Protein AF-W1XJT9-F1 (afdb_monomer)

pLDDT: mean 83.4, std 14.28, range [41.19, 97.56]

Mean predicted aligned error: 8.04 Å

Secondary structure (DSSP, 8-state):
--PPPPP--PPPP-HHHHHHHHHHHTT--S--THHHHHHHHHHTT-HHHHHHHHHHHHHTTSEEEETTTTEEEESS-GGG----HHHHHHHHHHHHHHHTT-

Nearest PDB structures (foldseek):
  1ylf-assembly1_B  TM=3.434E-01  e=1.213E-01  Bacillus cereus ATCC 14579
  4chu-assembly1_B  TM=3.536E-01  e=3.175E-01  Escherichia coli K-12
  3tqn-assembly2_B  TM=3.180E-01  e=4.104E-01  Coxiella burnetii
  4tv7-assembly2_C  TM=3.093E-01  e=8.310E-01  Bacillus subtilis subsp. subtilis str. 168
  4n0b-assembly2_C  TM=3.445E-01  e=4.131E+00  Bacillus subtilis

Solvent-accessible surface area (backbone atoms only — not comparable to full-atom values): 6347 Å² total; per-residue (Å²): 133,85,86,84,80,86,88,80,85,85,75,62,36,52,69,67,54,37,42,52,49,53,28,60,76,68,72,45,90,69,86,60,70,68,53,45,53,49,53,29,72,75,36,66,20,34,68,67,52,49,51,52,52,53,52,50,33,40,75,68,66,37,37,46,76,38,75,93,77,72,40,80,46,58,78,57,59,75,86,71,64,75,79,61,67,65,54,59,54,50,50,55,50,53,56,51,56,63,69,72,77,115

Sequence (102 aa):
MVEQYEEYKINFFNQYDTTKMIKNILNTNKSLGKLSNKIYSETLGNPQYIREVIEELYSNDILYFDEESSKWRTHVNIREILIPKTLEKKLETSLSSYCSTI

Organism: NCBI:txid408170

Structure (mmCIF, N/CA/C/O backbone):
data_AF-W1XJT9-F1
#
_entry.id   AF-W1XJT9-F1
#
loop_
_atom_site.group_PDB
_atom_site.id
_atom_site.type_symbol
_atom_site.label_atom_id
_atom_site.label_alt_id
_atom_site.label_comp_id
_atom_site.label_asym_id
_atom_site.label_entity_id
_atom_site.label_seq_id
_atom_site.pdbx_PDB_ins_code
_atom_site.Cartn_x
_atom_site.Cartn_y
_atom_site.Cartn_z
_atom_site.occupancy
_atom_site.B_iso_or_equiv
_atom_site.auth_seq_id
_atom_site.auth_comp_id
_atom_site.auth_asym_id
_atom_site.auth_atom_id
_atom_site.pdbx_PDB_model_num
ATOM 1 N N . MET A 1 1 ? 20.281 4.363 -43.877 1.00 55.88 1 MET A N 1
ATOM 2 C CA . MET A 1 1 ? 20.097 5.225 -42.692 1.00 55.88 1 MET A CA 1
ATOM 3 C C . MET A 1 1 ? 20.206 4.323 -41.481 1.00 55.88 1 MET A C 1
ATOM 5 O O . MET A 1 1 ? 19.569 3.281 -41.499 1.00 55.88 1 MET A O 1
ATOM 9 N N . VAL A 1 2 ? 21.079 4.633 -40.522 1.00 62.97 2 VAL A N 1
ATOM 10 C CA . VAL A 1 2 ? 21.189 3.850 -39.282 1.00 62.97 2 VAL A CA 1
ATOM 11 C C . VAL A 1 2 ? 20.146 4.421 -38.333 1.00 62.97 2 VAL A C 1
ATOM 13 O O . VAL A 1 2 ? 20.225 5.600 -37.994 1.00 62.97 2 VAL A O 1
ATOM 16 N N . GLU A 1 3 ? 19.133 3.634 -37.991 1.00 67.50 3 GLU A N 1
ATOM 17 C CA . GLU A 1 3 ? 18.129 4.033 -37.006 1.00 67.50 3 GLU A CA 1
ATOM 18 C C . GLU A 1 3 ? 18.819 4.217 -35.649 1.00 67.50 3 GLU A C 1
ATOM 20 O O . GLU A 1 3 ? 19.442 3.293 -35.125 1.00 67.50 3 GLU A O 1
ATOM 25 N N . GLN A 1 4 ? 18.766 5.435 -35.112 1.00 71.56 4 GLN A N 1
ATOM 26 C CA . GLN A 1 4 ? 19.193 5.719 -33.746 1.00 71.56 4 GLN A CA 1
ATOM 27 C C . GLN A 1 4 ? 17.996 5.508 -32.827 1.00 71.56 4 GLN A C 1
ATOM 29 O O . GLN A 1 4 ? 16.982 6.189 -32.959 1.00 71.56 4 GLN A O 1
ATOM 34 N N . TYR A 1 5 ? 18.127 4.560 -31.906 1.00 78.19 5 TYR A N 1
ATOM 35 C CA . TYR A 1 5 ? 17.152 4.313 -30.854 1.00 78.19 5 TYR A CA 1
ATOM 36 C C . TYR A 1 5 ? 17.644 4.944 -29.552 1.00 78.19 5 TYR A C 1
ATOM 38 O O . TYR A 1 5 ? 18.821 4.826 -29.209 1.00 78.19 5 TYR A O 1
ATOM 46 N N . GLU A 1 6 ? 16.739 5.596 -28.826 1.00 80.81 6 GLU A N 1
ATOM 47 C CA . GLU A 1 6 ? 16.982 6.020 -27.448 1.00 80.81 6 GLU A CA 1
ATOM 48 C C . GLU A 1 6 ? 16.493 4.937 -26.482 1.00 80.81 6 GLU A C 1
ATOM 50 O O . GLU A 1 6 ? 15.338 4.509 -26.541 1.00 80.81 6 GLU A O 1
ATOM 55 N N . GLU A 1 7 ? 17.372 4.488 -25.585 1.00 78.81 7 GLU A N 1
ATOM 56 C CA . GLU A 1 7 ? 17.032 3.517 -24.547 1.00 78.81 7 GLU A CA 1
ATOM 57 C C . GLU A 1 7 ? 16.559 4.237 -23.280 1.00 78.81 7 GLU A C 1
ATOM 59 O O . GLU A 1 7 ? 17.299 5.003 -22.658 1.00 78.81 7 GLU A O 1
ATOM 64 N N . TYR A 1 8 ? 15.325 3.952 -22.865 1.00 77.06 8 TYR A N 1
ATOM 65 C CA . TYR A 1 8 ? 14.758 4.456 -21.619 1.00 77.06 8 TYR A CA 1
ATOM 66 C C . TYR A 1 8 ? 14.704 3.338 -20.581 1.00 77.06 8 TYR A C 1
ATOM 68 O O . TYR A 1 8 ? 13.944 2.379 -20.715 1.00 77.06 8 TYR A O 1
ATOM 76 N N . LYS A 1 9 ? 15.477 3.479 -19.499 1.00 76.69 9 LYS A N 1
ATOM 77 C CA . LYS A 1 9 ? 15.429 2.547 -18.370 1.00 76.69 9 LYS A CA 1
ATOM 78 C C . LYS A 1 9 ? 14.363 2.974 -17.367 1.00 76.69 9 LYS A C 1
ATOM 80 O O . LYS A 1 9 ? 14.511 3.983 -16.677 1.00 76.69 9 LYS A O 1
ATOM 85 N N . ILE A 1 10 ? 13.310 2.172 -17.247 1.00 78.06 10 ILE A N 1
ATOM 86 C CA . ILE A 1 10 ? 12.302 2.341 -16.199 1.00 78.06 10 ILE A CA 1
ATOM 87 C C . ILE A 1 10 ? 12.856 1.741 -14.905 1.00 78.06 10 ILE A C 1
ATOM 89 O O . ILE A 1 10 ? 13.124 0.544 -14.828 1.00 78.06 10 ILE A O 1
ATOM 93 N N . ASN A 1 11 ? 13.043 2.582 -13.889 1.00 85.81 11 ASN A N 1
ATOM 94 C CA . ASN A 1 11 ? 13.485 2.148 -12.566 1.00 85.81 11 ASN A CA 1
ATOM 95 C C . ASN A 1 11 ? 12.284 1.989 -11.630 1.00 85.81 11 ASN A C 1
ATOM 97 O O . ASN A 1 11 ? 11.317 2.748 -11.707 1.00 85.81 11 ASN A O 1
ATOM 101 N N . PHE A 1 12 ? 12.373 1.028 -10.713 1.00 91.25 12 PHE A N 1
ATOM 102 C CA . PHE A 1 12 ? 11.430 0.920 -9.604 1.00 91.25 12 PHE A CA 1
ATOM 103 C C . PHE A 1 12 ? 11.585 2.086 -8.631 1.00 91.25 12 PHE A C 1
ATOM 105 O O . PHE A 1 12 ? 12.625 2.750 -8.567 1.00 91.25 12 PHE A O 1
ATOM 112 N N . PHE A 1 13 ? 10.522 2.348 -7.880 1.00 94.44 13 PHE A N 1
ATOM 113 C CA . PHE A 1 13 ? 10.491 3.443 -6.930 1.00 94.44 13 PHE A CA 1
ATOM 114 C C . PHE A 1 13 ? 11.426 3.188 -5.754 1.00 94.44 13 PHE A C 1
ATOM 116 O O . PHE A 1 13 ? 11.535 2.085 -5.239 1.00 94.44 13 PHE A O 1
ATOM 123 N N . ASN A 1 14 ? 12.073 4.242 -5.268 1.00 95.94 14 ASN A N 1
ATOM 124 C CA . ASN A 1 14 ? 12.696 4.202 -3.948 1.00 95.94 14 ASN A CA 1
ATOM 125 C C . ASN A 1 14 ? 11.607 4.311 -2.853 1.00 95.94 14 ASN A C 1
ATOM 127 O O . ASN A 1 14 ? 10.415 4.477 -3.136 1.00 95.94 14 ASN A O 1
ATOM 131 N N . GLN A 1 15 ? 12.005 4.262 -1.580 1.00 96.38 15 GLN A N 1
ATOM 132 C CA . GLN A 1 15 ? 11.075 4.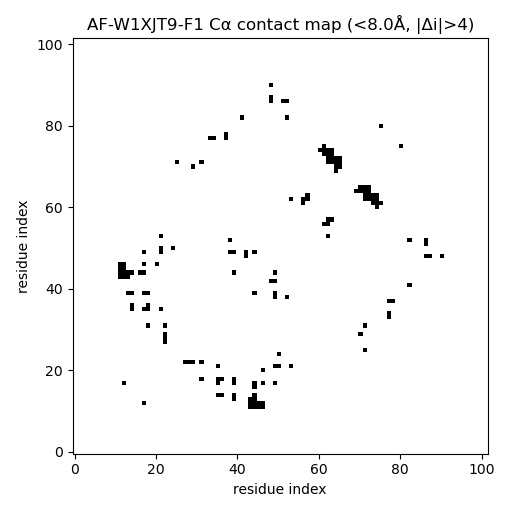381 -0.447 1.00 96.38 15 GLN A CA 1
ATOM 133 C C . GLN A 1 15 ? 10.248 5.680 -0.474 1.00 96.38 15 GLN A C 1
ATOM 135 O O . GLN A 1 15 ? 9.073 5.675 -0.090 1.00 96.38 15 GLN A O 1
ATOM 140 N N . TYR A 1 16 ? 10.842 6.799 -0.896 1.00 96.25 16 TYR A N 1
ATOM 141 C CA . TYR A 1 16 ? 10.163 8.093 -0.951 1.00 96.25 16 TYR A CA 1
ATOM 142 C C . TYR A 1 16 ? 9.070 8.092 -2.025 1.00 96.25 16 TYR A C 1
ATOM 144 O O . TYR A 1 16 ? 7.911 8.383 -1.718 1.00 96.25 16 TYR A O 1
ATOM 152 N N . ASP A 1 17 ? 9.405 7.676 -3.246 1.00 97.06 17 ASP A N 1
ATOM 153 C CA . ASP A 1 17 ? 8.463 7.612 -4.367 1.00 97.06 17 ASP A CA 1
ATOM 154 C C . ASP A 1 17 ? 7.370 6.563 -4.129 1.00 97.06 17 ASP A C 1
ATOM 156 O O . ASP A 1 17 ? 6.196 6.816 -4.398 1.00 97.06 17 ASP A O 1
ATOM 160 N N . THR A 1 18 ? 7.718 5.441 -3.494 1.00 96.81 18 THR A N 1
ATOM 161 C CA . THR A 1 18 ? 6.751 4.434 -3.030 1.00 96.81 18 THR A CA 1
ATOM 162 C C . THR A 1 18 ? 5.762 5.045 -2.043 1.00 96.81 18 THR A C 1
ATOM 164 O O . THR A 1 18 ? 4.551 4.912 -2.200 1.00 96.81 18 THR A O 1
ATOM 167 N N . THR A 1 19 ? 6.248 5.791 -1.048 1.00 97.50 19 THR A N 1
ATOM 168 C CA . THR A 1 19 ? 5.378 6.466 -0.071 1.00 97.50 19 THR A CA 1
ATOM 169 C C . THR A 1 19 ? 4.462 7.483 -0.751 1.00 97.50 19 THR A C 1
ATOM 171 O O . THR A 1 19 ? 3.287 7.585 -0.396 1.00 97.50 19 THR A O 1
ATOM 174 N N . LYS A 1 20 ? 4.977 8.223 -1.740 1.00 97.56 20 LYS A N 1
ATOM 175 C CA . LYS A 1 20 ? 4.196 9.179 -2.532 1.00 97.56 20 LYS A CA 1
ATOM 176 C C . LYS A 1 20 ? 3.103 8.473 -3.339 1.00 97.56 20 LYS A C 1
ATOM 178 O O . LYS A 1 20 ? 1.963 8.927 -3.324 1.00 97.56 20 LYS A O 1
ATOM 183 N N . MET A 1 21 ? 3.417 7.343 -3.971 1.00 97.50 21 MET A N 1
ATOM 184 C CA . MET A 1 21 ? 2.437 6.531 -4.693 1.00 97.50 21 MET A CA 1
ATOM 185 C C . MET A 1 21 ? 1.338 6.009 -3.764 1.00 97.50 21 MET A C 1
ATOM 187 O O . MET A 1 21 ? 0.162 6.195 -4.067 1.00 97.50 21 MET A O 1
ATOM 191 N N . ILE A 1 22 ? 1.694 5.423 -2.615 1.00 97.38 22 ILE A N 1
ATOM 192 C CA . ILE A 1 22 ? 0.705 4.897 -1.660 1.00 97.38 22 ILE A CA 1
ATOM 193 C C . ILE A 1 22 ? -0.222 6.024 -1.181 1.00 97.38 22 ILE A C 1
ATOM 195 O O . ILE A 1 22 ? -1.435 5.849 -1.137 1.00 97.38 22 ILE A O 1
ATOM 199 N N . LYS A 1 23 ? 0.324 7.208 -0.872 1.00 97.19 23 LYS A N 1
ATOM 200 C CA . LYS A 1 23 ? -0.478 8.383 -0.492 1.00 97.19 23 LYS A CA 1
ATOM 201 C C . LYS A 1 23 ? -1.454 8.818 -1.579 1.00 97.19 23 LYS A C 1
ATOM 203 O O . LYS A 1 23 ? -2.580 9.180 -1.251 1.00 97.19 23 LYS A O 1
ATOM 208 N N . ASN A 1 24 ? -1.030 8.776 -2.841 1.00 97.44 24 ASN A N 1
ATOM 209 C CA . ASN A 1 24 ? -1.893 9.103 -3.972 1.00 97.44 24 ASN A CA 1
ATOM 210 C C . ASN A 1 24 ? -3.027 8.081 -4.119 1.00 97.44 24 ASN A C 1
ATOM 212 O O . ASN A 1 24 ? -4.174 8.484 -4.274 1.00 97.44 24 ASN A O 1
ATOM 216 N N . ILE A 1 25 ? -2.725 6.781 -4.014 1.00 96.75 25 ILE A N 1
ATOM 217 C CA . ILE A 1 25 ? -3.730 5.703 -4.085 1.00 96.75 25 ILE A CA 1
ATOM 218 C C . ILE A 1 25 ? -4.754 5.845 -2.955 1.00 96.75 25 ILE A C 1
ATOM 220 O O . ILE A 1 25 ? -5.955 5.777 -3.186 1.00 96.75 25 ILE A O 1
ATOM 224 N N . LEU A 1 26 ? -4.277 6.099 -1.737 1.00 96.38 26 LEU A N 1
ATOM 225 C CA . LEU A 1 26 ? -5.106 6.250 -0.541 1.00 96.38 26 LEU A CA 1
ATOM 226 C C . LEU A 1 26 ? -5.711 7.656 -0.382 1.00 96.38 26 LEU A C 1
ATOM 228 O O . LEU A 1 26 ? -6.320 7.945 0.649 1.00 96.38 26 LEU A O 1
ATOM 232 N N . ASN A 1 27 ? -5.503 8.544 -1.360 1.00 95.69 27 ASN A N 1
ATOM 233 C CA . ASN A 1 27 ? -5.940 9.940 -1.355 1.00 95.69 27 ASN A CA 1
ATOM 234 C C . ASN A 1 27 ? -5.714 10.649 -0.002 1.00 95.69 27 ASN A C 1
ATOM 236 O O . ASN A 1 27 ? -6.626 11.226 0.592 1.00 95.69 27 ASN A O 1
ATOM 240 N N . THR A 1 28 ? -4.496 10.563 0.541 1.00 94.25 28 THR A N 1
ATOM 241 C CA . THR A 1 28 ? -4.190 11.097 1.874 1.00 94.25 28 THR A CA 1
ATOM 242 C C . THR A 1 28 ? -2.888 11.883 1.918 1.00 94.25 28 THR A C 1
ATOM 244 O O . THR A 1 28 ? -1.862 11.492 1.363 1.00 94.25 28 THR A O 1
ATOM 247 N N . ASN A 1 29 ? -2.896 12.990 2.661 1.00 92.19 29 ASN A N 1
ATOM 248 C CA . ASN A 1 29 ? -1.683 13.736 2.999 1.00 92.19 29 ASN A CA 1
ATOM 249 C C . ASN A 1 29 ? -1.065 13.291 4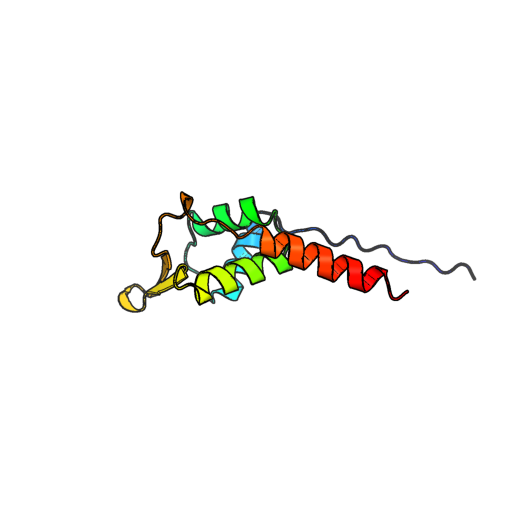.338 1.00 92.19 29 ASN A C 1
ATOM 251 O O . ASN A 1 2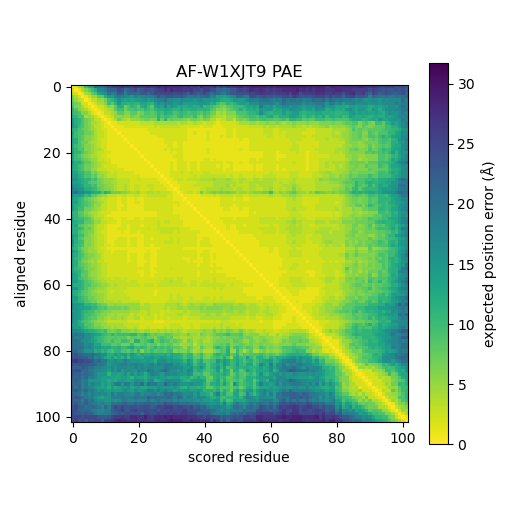9 ? 0.048 13.710 4.675 1.00 92.19 29 ASN A O 1
ATOM 255 N N . LYS A 1 30 ? -1.759 12.432 5.097 1.00 91.88 30 LYS A N 1
ATOM 256 C CA . LYS A 1 30 ? -1.343 11.992 6.432 1.00 91.88 30 LYS A CA 1
ATOM 257 C C . LYS A 1 30 ? -0.139 11.050 6.358 1.00 91.88 30 LYS A C 1
ATOM 259 O O . LYS A 1 30 ? 0.200 10.498 5.312 1.00 91.88 30 LYS A O 1
ATOM 264 N N . SER A 1 31 ? 0.557 10.895 7.484 1.00 89.56 31 SER A N 1
ATOM 265 C CA . SER A 1 31 ? 1.657 9.933 7.584 1.00 89.56 31 SER A CA 1
ATOM 266 C C . SER A 1 31 ? 1.119 8.505 7.529 1.00 89.56 31 SER A C 1
ATOM 268 O O . SER A 1 31 ? 0.185 8.175 8.254 1.00 89.56 31 SER A O 1
ATOM 270 N N . LEU A 1 32 ? 1.750 7.663 6.710 1.00 89.56 32 LEU A N 1
ATOM 271 C CA . LEU A 1 32 ? 1.474 6.225 6.625 1.00 89.56 32 LEU A CA 1
ATOM 272 C C . LEU A 1 32 ? 2.326 5.413 7.618 1.00 89.56 32 LEU A C 1
ATOM 274 O O . LEU A 1 32 ? 2.169 4.199 7.738 1.00 89.56 32 LEU A O 1
ATOM 278 N N . GLY A 1 33 ? 3.228 6.075 8.352 1.00 85.06 33 GLY A N 1
ATOM 279 C CA . GLY A 1 33 ? 4.051 5.462 9.390 1.00 85.06 33 GLY A CA 1
ATOM 280 C C . GLY A 1 33 ? 4.773 4.199 8.916 1.00 85.06 33 GLY A C 1
ATOM 281 O O . GLY A 1 33 ? 5.487 4.204 7.920 1.00 85.06 33 GLY A O 1
ATOM 282 N N . LYS A 1 34 ? 4.592 3.098 9.652 1.00 91.31 34 LYS A N 1
ATOM 283 C CA . LYS A 1 34 ? 5.250 1.817 9.352 1.00 91.31 34 LYS A CA 1
ATOM 284 C C . LYS A 1 34 ? 4.633 1.080 8.156 1.00 91.31 34 LYS A C 1
ATOM 286 O O . LYS A 1 34 ? 5.288 0.184 7.630 1.00 91.31 34 LYS A O 1
ATOM 291 N N . LEU A 1 35 ? 3.423 1.444 7.718 1.00 91.81 35 LEU A N 1
ATOM 292 C CA . LEU A 1 35 ? 2.743 0.767 6.612 1.00 91.81 35 LEU A CA 1
ATOM 293 C C . LEU A 1 35 ? 3.493 0.986 5.294 1.00 91.81 35 LEU A C 1
ATOM 295 O O . LEU A 1 35 ? 3.760 0.025 4.582 1.00 91.81 35 LEU A O 1
ATOM 299 N N . SER A 1 36 ? 3.915 2.221 5.003 1.00 94.06 36 SER A N 1
ATOM 300 C CA . SER A 1 36 ? 4.684 2.513 3.784 1.00 94.06 36 SER A CA 1
ATOM 301 C C . SER A 1 36 ? 6.032 1.800 3.753 1.00 94.06 36 SER A C 1
ATOM 303 O O . SER A 1 36 ? 6.482 1.385 2.688 1.00 94.06 36 SER A O 1
ATOM 305 N N . ASN A 1 37 ? 6.674 1.637 4.912 1.00 94.06 37 ASN A N 1
ATOM 306 C CA . ASN A 1 37 ? 7.945 0.921 5.014 1.00 94.06 37 ASN A CA 1
ATOM 307 C C . ASN A 1 37 ? 7.749 -0.573 4.747 1.00 94.06 37 ASN A C 1
ATOM 309 O O . ASN A 1 37 ? 8.542 -1.170 4.029 1.00 94.06 37 ASN A O 1
ATOM 313 N N . LYS A 1 38 ? 6.674 -1.158 5.290 1.00 92.06 38 LYS A N 1
ATOM 314 C CA . LYS A 1 38 ? 6.315 -2.559 5.051 1.00 92.06 38 LYS A CA 1
ATOM 315 C C . LYS A 1 38 ? 5.979 -2.800 3.579 1.00 92.06 38 LYS A C 1
ATOM 317 O O . LYS A 1 38 ? 6.527 -3.715 2.983 1.00 92.06 38 LYS A O 1
ATOM 322 N N . ILE A 1 39 ? 5.144 -1.960 2.967 1.00 92.44 39 ILE A N 1
ATOM 323 C CA . ILE A 1 39 ? 4.806 -2.097 1.542 1.00 92.44 39 ILE A CA 1
ATOM 324 C C . ILE A 1 39 ? 6.068 -1.978 0.680 1.00 92.44 39 ILE A C 1
ATOM 326 O O . ILE A 1 39 ? 6.282 -2.805 -0.200 1.00 92.44 39 ILE A O 1
ATOM 330 N N . TYR A 1 40 ? 6.948 -1.011 0.953 1.00 93.56 40 TYR A N 1
ATOM 331 C CA . TYR A 1 40 ? 8.208 -0.893 0.217 1.00 93.56 40 TYR A CA 1
ATOM 332 C C . TYR A 1 40 ? 9.116 -2.117 0.384 1.00 93.56 40 TYR A C 1
ATOM 334 O O . TYR A 1 40 ? 9.639 -2.609 -0.610 1.00 93.56 40 TYR A O 1
ATOM 342 N N . SER A 1 41 ? 9.285 -2.641 1.604 1.00 90.75 41 SER A N 1
ATOM 343 C CA . SER A 1 41 ? 10.161 -3.798 1.833 1.00 90.75 41 SER A CA 1
ATOM 344 C C . SER A 1 41 ? 9.685 -5.066 1.126 1.00 90.75 41 SER A C 1
ATOM 346 O O . SER A 1 41 ? 10.508 -5.901 0.777 1.00 90.75 41 SER A O 1
ATOM 348 N N . GLU A 1 42 ? 8.375 -5.208 0.926 1.00 86.19 42 GLU A N 1
ATOM 349 C CA . GLU A 1 42 ? 7.774 -6.389 0.291 1.00 86.19 42 GLU A CA 1
ATOM 350 C C . GLU A 1 42 ? 7.678 -6.246 -1.234 1.00 86.19 42 GLU A C 1
ATOM 352 O O . GLU A 1 42 ? 7.736 -7.233 -1.956 1.00 86.19 42 GLU A O 1
ATOM 357 N N . THR A 1 43 ? 7.541 -5.017 -1.740 1.00 90.31 43 THR A N 1
ATOM 358 C CA . THR A 1 43 ? 7.362 -4.752 -3.180 1.00 90.31 43 THR A CA 1
ATOM 359 C C . THR A 1 43 ? 8.640 -4.311 -3.884 1.00 90.31 43 THR A C 1
ATOM 361 O O . THR A 1 43 ? 8.670 -4.245 -5.113 1.00 90.31 43 THR A O 1
ATOM 364 N N . LEU A 1 44 ? 9.675 -3.946 -3.119 1.00 91.06 44 LEU A N 1
ATOM 365 C CA . LEU A 1 44 ? 10.938 -3.371 -3.596 1.00 91.06 44 LEU A CA 1
ATOM 366 C C . LEU A 1 44 ? 10.738 -2.202 -4.576 1.00 91.06 44 LEU A C 1
ATOM 368 O O . LEU A 1 44 ? 11.540 -1.987 -5.484 1.00 91.06 44 LEU A O 1
ATOM 372 N N . GLY A 1 45 ? 9.647 -1.450 -4.395 1.00 91.81 45 GLY A N 1
ATOM 373 C CA . GLY A 1 45 ? 9.334 -0.283 -5.213 1.00 91.81 45 GLY A CA 1
ATOM 374 C C . GLY A 1 45 ? 8.668 -0.572 -6.555 1.00 91.81 45 GLY A C 1
ATOM 375 O O . GLY A 1 45 ? 8.515 0.356 -7.349 1.00 91.81 45 GLY A O 1
ATOM 376 N N . ASN A 1 46 ? 8.284 -1.818 -6.844 1.00 91.38 46 ASN A N 1
ATOM 377 C CA . ASN A 1 46 ? 7.574 -2.152 -8.076 1.00 91.38 46 ASN A CA 1
ATOM 378 C C . ASN A 1 46 ? 6.168 -1.501 -8.072 1.00 91.38 46 ASN A C 1
ATOM 380 O O . ASN A 1 46 ? 5.326 -1.904 -7.266 1.00 91.38 46 ASN A O 1
ATOM 384 N N . PRO A 1 47 ? 5.870 -0.532 -8.965 1.00 92.94 47 PRO A N 1
ATOM 385 C CA . PRO A 1 47 ? 4.613 0.222 -8.930 1.00 92.94 47 PRO A CA 1
ATOM 386 C C . PRO A 1 47 ? 3.362 -0.645 -9.094 1.00 92.94 47 PRO A C 1
ATOM 388 O O . PRO A 1 47 ? 2.350 -0.404 -8.435 1.00 92.94 47 PRO A O 1
ATOM 391 N N . GLN A 1 48 ? 3.422 -1.665 -9.954 1.00 89.94 48 GLN A N 1
ATOM 392 C CA . GLN A 1 48 ? 2.290 -2.565 -10.156 1.00 89.94 48 GLN A CA 1
ATOM 393 C C . GLN A 1 48 ? 2.036 -3.383 -8.891 1.00 89.94 48 GLN A C 1
ATOM 395 O O . GLN A 1 48 ? 0.905 -3.455 -8.415 1.00 89.94 48 GLN A O 1
ATOM 400 N N . TYR A 1 49 ? 3.103 -3.915 -8.295 1.00 89.88 49 TYR A N 1
ATOM 401 C CA . TYR A 1 49 ? 2.977 -4.715 -7.087 1.00 89.88 49 TYR A CA 1
ATOM 402 C C . TYR A 1 49 ? 2.499 -3.880 -5.888 1.00 89.88 49 TYR A C 1
ATOM 404 O O . TYR A 1 49 ? 1.657 -4.334 -5.118 1.00 89.88 49 TYR A O 1
ATOM 412 N N . ILE A 1 50 ? 2.948 -2.624 -5.761 1.00 93.50 50 ILE A N 1
ATOM 413 C CA . ILE A 1 50 ? 2.447 -1.678 -4.746 1.00 93.50 50 ILE A CA 1
ATOM 414 C C . ILE A 1 50 ? 0.925 -1.543 -4.825 1.00 93.50 50 ILE A C 1
ATOM 416 O O . ILE A 1 50 ? 0.252 -1.579 -3.794 1.00 93.50 50 ILE A O 1
ATOM 420 N N . ARG A 1 51 ? 0.381 -1.388 -6.036 1.00 94.06 51 ARG A N 1
ATOM 421 C CA . ARG A 1 51 ? -1.062 -1.257 -6.243 1.00 94.06 51 ARG A CA 1
ATOM 422 C C . ARG A 1 51 ? -1.803 -2.525 -5.827 1.00 94.06 51 ARG A C 1
ATOM 424 O O . ARG A 1 51 ? -2.743 -2.428 -5.045 1.00 94.06 51 ARG A O 1
ATOM 431 N N . GLU A 1 52 ? -1.355 -3.682 -6.305 1.00 91.06 52 GLU A N 1
ATOM 432 C CA . GLU A 1 52 ? -1.984 -4.972 -5.999 1.00 91.06 52 GLU A CA 1
ATOM 433 C C . GLU A 1 52 ? -1.973 -5.264 -4.494 1.00 91.06 52 GLU A C 1
ATOM 435 O O . GLU A 1 52 ? -2.977 -5.698 -3.940 1.00 91.06 52 GLU A O 1
ATOM 440 N N . VAL A 1 53 ? -0.878 -4.936 -3.803 1.00 91.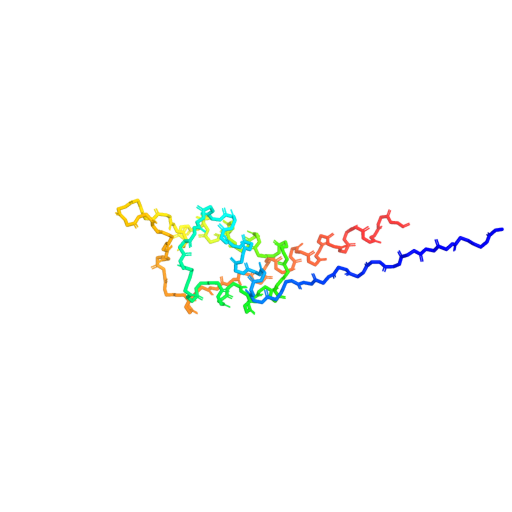81 53 VAL A N 1
ATOM 441 C CA . VAL A 1 53 ? -0.795 -5.036 -2.341 1.00 91.81 53 VAL A CA 1
ATOM 442 C C . VAL A 1 53 ? -1.850 -4.177 -1.653 1.00 91.81 53 VAL A C 1
ATOM 444 O O . VAL A 1 53 ? -2.526 -4.655 -0.748 1.00 91.81 53 VAL A O 1
ATOM 447 N N . ILE A 1 54 ? -1.998 -2.91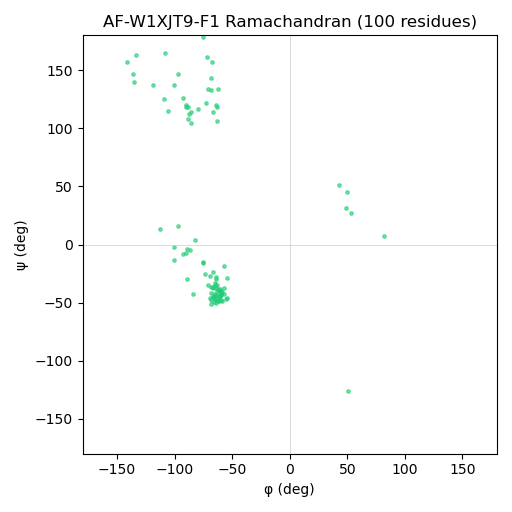0 -2.042 1.00 94.31 54 ILE A N 1
ATOM 448 C CA . ILE A 1 54 ? -2.982 -2.022 -1.408 1.00 94.31 54 ILE A CA 1
ATOM 449 C C . ILE A 1 54 ? -4.407 -2.525 -1.658 1.00 94.31 54 ILE A C 1
ATOM 451 O O . ILE A 1 54 ? -5.207 -2.548 -0.724 1.00 94.31 54 ILE A O 1
ATOM 455 N N . GLU A 1 55 ? -4.710 -2.941 -2.889 1.00 93.06 55 GLU A N 1
ATOM 456 C CA . GLU A 1 55 ? -6.017 -3.491 -3.266 1.00 93.06 55 GLU A CA 1
ATOM 457 C C . GLU A 1 55 ? -6.342 -4.762 -2.469 1.00 93.06 55 GLU A C 1
ATOM 459 O O . GLU A 1 55 ? -7.449 -4.886 -1.945 1.00 93.06 55 GLU A O 1
ATOM 464 N N . GLU A 1 56 ? -5.376 -5.667 -2.301 1.00 90.75 56 GLU A N 1
ATOM 465 C CA . GLU A 1 56 ? -5.529 -6.893 -1.511 1.00 90.75 56 GLU A CA 1
ATOM 466 C C . GLU A 1 56 ? -5.757 -6.583 -0.024 1.00 90.75 56 GLU A C 1
ATOM 468 O O . GLU A 1 56 ? -6.671 -7.128 0.594 1.00 90.75 56 GLU A O 1
ATOM 473 N N . LEU A 1 57 ? -4.963 -5.679 0.565 1.00 92.06 57 LEU A N 1
ATOM 474 C CA . LEU A 1 57 ? -5.121 -5.298 1.973 1.00 92.06 57 LEU A CA 1
ATOM 475 C C . LEU A 1 57 ? -6.480 -4.652 2.238 1.00 92.06 57 LEU A C 1
ATOM 477 O O . LEU A 1 57 ? -7.070 -4.893 3.289 1.00 92.06 57 LEU A O 1
ATOM 481 N N . TYR A 1 58 ? -6.964 -3.835 1.306 1.00 93.56 58 TYR A N 1
ATOM 482 C CA . TYR A 1 58 ? -8.282 -3.223 1.407 1.00 93.56 58 TYR A CA 1
ATOM 483 C C . TYR A 1 58 ? -9.400 -4.259 1.247 1.00 93.56 58 TYR A C 1
ATOM 485 O O . TYR A 1 58 ? -10.313 -4.308 2.061 1.00 93.56 58 TYR A O 1
ATOM 493 N N . SER A 1 59 ? -9.297 -5.137 0.245 1.00 91.81 59 SER A N 1
ATOM 494 C CA . SER A 1 59 ? -10.332 -6.137 -0.063 1.00 91.81 59 SER A CA 1
ATOM 495 C C . SER A 1 59 ? -10.496 -7.206 1.020 1.00 91.81 59 SER A C 1
ATOM 497 O O . SER A 1 59 ? -11.555 -7.815 1.116 1.00 91.81 59 SER A O 1
ATOM 499 N N . ASN A 1 60 ? -9.457 -7.441 1.827 1.00 90.75 60 ASN A N 1
ATOM 500 C CA . ASN A 1 60 ? -9.483 -8.381 2.950 1.00 90.75 60 ASN A CA 1
ATOM 501 C C . ASN A 1 60 ? -9.754 -7.697 4.303 1.00 90.75 60 ASN A C 1
ATOM 503 O O . ASN A 1 60 ? -9.447 -8.282 5.342 1.00 90.75 60 ASN A O 1
ATOM 507 N N . ASP A 1 61 ? -10.248 -6.453 4.311 1.00 91.06 61 ASP A N 1
ATOM 508 C CA . ASP A 1 61 ? -10.499 -5.666 5.528 1.00 91.06 61 ASP A CA 1
ATOM 509 C C . ASP A 1 61 ? -9.266 -5.563 6.451 1.00 91.06 61 ASP A C 1
ATOM 511 O O . ASP A 1 61 ? -9.370 -5.409 7.665 1.00 91.06 61 ASP A O 1
ATOM 515 N N . ILE A 1 62 ? -8.052 -5.648 5.898 1.00 92.50 62 ILE A N 1
ATOM 516 C CA . ILE A 1 62 ? -6.815 -5.460 6.664 1.00 92.50 62 ILE A CA 1
ATOM 517 C C . ILE A 1 62 ? -6.504 -3.972 6.770 1.00 92.50 62 ILE A C 1
ATOM 519 O O . ILE A 1 62 ? -6.104 -3.514 7.840 1.00 92.50 62 ILE A O 1
ATOM 523 N N . LEU A 1 63 ? -6.664 -3.233 5.671 1.00 94.25 63 LEU A N 1
ATOM 524 C CA . LEU A 1 63 ? -6.484 -1.789 5.559 1.00 94.25 63 LEU A CA 1
ATOM 525 C C . LEU A 1 63 ? -7.850 -1.128 5.383 1.00 94.25 63 LEU A C 1
ATOM 527 O O . LEU A 1 63 ? -8.562 -1.434 4.436 1.00 94.25 63 LEU A O 1
ATOM 531 N N . TYR A 1 64 ? -8.185 -0.173 6.241 1.00 95.06 64 TYR A N 1
ATOM 532 C CA . TYR A 1 64 ? -9.478 0.506 6.204 1.00 95.06 64 TYR A CA 1
ATOM 533 C C . TYR A 1 64 ? -9.330 1.994 6.506 1.00 95.06 64 TYR A C 1
ATOM 535 O O . TYR A 1 64 ? -8.351 2.431 7.126 1.00 95.06 64 TYR A O 1
ATOM 543 N N . PHE A 1 65 ? -10.301 2.781 6.052 1.00 95.00 65 PHE A N 1
ATOM 544 C CA . PHE A 1 65 ? -10.390 4.191 6.397 1.00 95.00 65 PHE A CA 1
ATOM 545 C C . PHE A 1 65 ? -11.235 4.346 7.662 1.00 95.00 65 PHE A C 1
ATOM 547 O O . PHE A 1 65 ? -12.401 3.966 7.697 1.00 95.00 65 PHE A O 1
ATOM 554 N N . ASP A 1 66 ? -10.622 4.870 8.718 1.00 94.06 66 ASP A N 1
ATOM 555 C CA . ASP A 1 66 ? -11.304 5.199 9.963 1.00 94.06 66 ASP A CA 1
ATOM 556 C C . ASP A 1 66 ? -11.898 6.605 9.864 1.00 94.06 66 ASP A C 1
ATOM 558 O O . ASP A 1 66 ? -11.167 7.599 9.945 1.00 94.06 66 ASP A O 1
ATOM 562 N N . GLU A 1 67 ? -13.217 6.668 9.687 1.00 92.75 67 GLU A N 1
ATOM 563 C CA . GLU A 1 67 ? -13.982 7.907 9.519 1.00 92.75 67 GLU A CA 1
ATOM 564 C C . GLU A 1 67 ? -13.830 8.852 10.719 1.00 92.75 67 GLU A C 1
ATOM 566 O O . GLU A 1 67 ? -13.623 10.054 10.537 1.00 92.75 67 GLU A O 1
ATOM 571 N N . GLU A 1 68 ? -13.834 8.319 11.948 1.00 94.38 68 GLU A N 1
ATOM 572 C CA . GLU A 1 68 ? -13.778 9.128 13.174 1.00 94.38 68 GLU A CA 1
ATOM 573 C C . GLU A 1 68 ? -12.471 9.917 13.293 1.00 94.38 68 GLU A C 1
ATOM 575 O O . GLU A 1 68 ? -12.466 11.076 13.713 1.00 94.38 68 GLU A O 1
ATOM 580 N N . SER A 1 69 ? -11.343 9.304 12.918 1.00 91.31 69 SER A N 1
ATOM 581 C CA . SER A 1 69 ? -10.035 9.970 12.963 1.00 91.31 69 SER A CA 1
ATOM 582 C C . SER A 1 69 ? -9.539 10.483 11.612 1.00 91.31 69 SER A C 1
ATOM 584 O O . SER A 1 69 ? -8.467 11.102 11.557 1.00 91.31 69 SER A O 1
ATOM 586 N N . SER A 1 70 ? -10.303 10.240 10.543 1.00 90.19 70 SER A N 1
ATOM 587 C CA . SER A 1 70 ? -9.977 10.550 9.147 1.00 90.19 70 SER A CA 1
ATOM 588 C C . SER A 1 70 ? -8.584 10.049 8.742 1.00 90.19 70 SER A C 1
ATOM 590 O O . SER A 1 70 ? -7.764 10.785 8.171 1.00 90.19 70 SER A O 1
ATOM 592 N N . LYS A 1 71 ? -8.266 8.804 9.113 1.00 92.06 71 LYS A N 1
ATOM 593 C CA . LYS A 1 71 ? -6.958 8.174 8.881 1.00 92.06 71 LYS A CA 1
ATOM 594 C C . LYS A 1 71 ? -7.121 6.751 8.377 1.00 92.06 71 LYS A C 1
ATOM 596 O O . LYS A 1 71 ? -7.985 6.014 8.825 1.00 92.06 71 LYS A O 1
ATOM 601 N N . TRP A 1 72 ? -6.191 6.337 7.527 1.00 94.50 72 TRP A N 1
ATOM 602 C CA . TRP A 1 72 ? -6.025 4.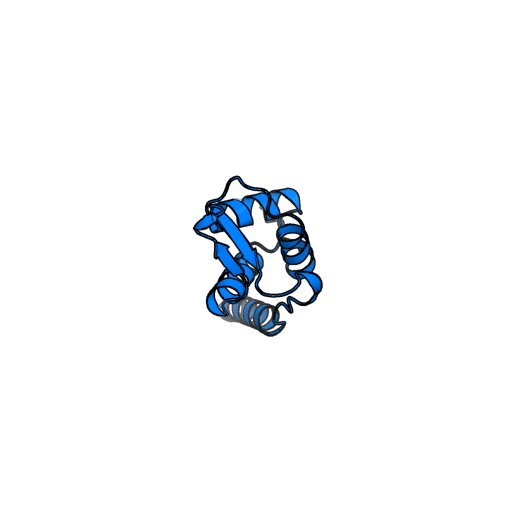930 7.190 1.00 94.50 72 TRP A CA 1
ATOM 603 C C . TRP A 1 72 ? -5.436 4.159 8.372 1.00 94.50 72 TRP A C 1
ATOM 605 O O . TRP A 1 72 ? -4.468 4.611 8.998 1.00 94.50 72 TRP A O 1
ATOM 615 N N . ARG A 1 73 ? -6.022 3.003 8.678 1.00 92.31 73 ARG A N 1
ATOM 616 C CA . ARG A 1 73 ? -5.645 2.121 9.786 1.00 92.31 73 ARG A CA 1
ATOM 617 C C . ARG A 1 73 ? -5.554 0.675 9.326 1.00 92.31 73 ARG A C 1
ATOM 619 O O . ARG A 1 73 ? -6.058 0.319 8.267 1.00 92.31 73 ARG A O 1
ATOM 626 N N . THR A 1 74 ? -4.896 -0.146 10.141 1.00 91.94 74 THR A N 1
ATOM 627 C CA . THR A 1 74 ? -4.819 -1.589 9.926 1.00 91.94 74 THR A CA 1
ATOM 628 C C . THR A 1 74 ? -5.452 -2.345 11.086 1.00 91.94 74 THR A C 1
ATOM 630 O O . THR A 1 74 ? -5.219 -1.983 12.240 1.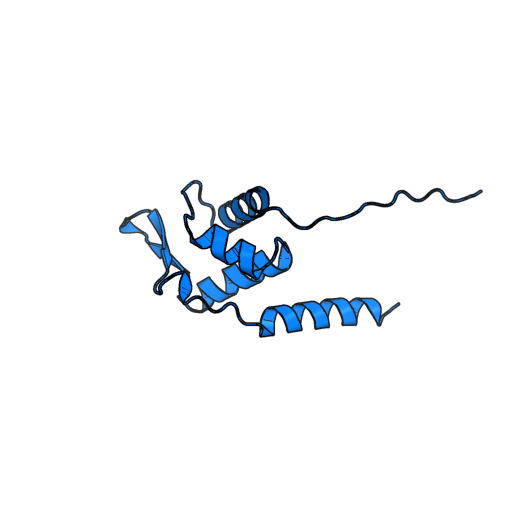00 91.94 74 THR A O 1
ATOM 633 N N . HIS A 1 75 ? -6.231 -3.390 10.797 1.00 86.06 75 HIS A N 1
ATOM 634 C CA . HIS A 1 75 ? -6.853 -4.234 11.829 1.00 86.06 75 HIS A CA 1
ATOM 635 C C . HIS A 1 75 ? -5.852 -5.169 12.520 1.00 86.06 75 HIS A C 1
ATOM 637 O O . HIS A 1 75 ? -6.040 -5.544 13.675 1.00 86.06 75 HIS A O 1
ATOM 643 N N . VAL A 1 76 ? -4.763 -5.508 11.828 1.00 84.12 76 VAL A N 1
ATOM 644 C CA . VAL A 1 76 ? -3.675 -6.349 12.341 1.00 84.12 76 VAL A CA 1
ATOM 645 C C . VAL A 1 76 ? -2.420 -5.526 12.605 1.00 84.12 76 VAL A C 1
ATOM 647 O O . VAL A 1 76 ? -2.263 -4.394 12.122 1.00 84.12 76 VAL A O 1
ATOM 650 N N . ASN A 1 77 ? -1.482 -6.108 13.351 1.00 83.38 77 ASN A N 1
ATOM 651 C CA . ASN A 1 77 ? -0.164 -5.515 13.497 1.00 83.38 77 ASN A CA 1
ATOM 652 C C . ASN A 1 77 ? 0.524 -5.462 12.126 1.00 83.38 77 ASN A C 1
ATOM 654 O O . ASN A 1 77 ? 0.583 -6.455 11.412 1.00 83.38 77 ASN A O 1
ATOM 658 N N . ILE A 1 78 ? 1.127 -4.325 11.775 1.00 79.56 78 ILE A N 1
ATOM 659 C CA . ILE A 1 78 ? 1.831 -4.142 10.492 1.00 79.56 78 ILE A CA 1
ATOM 660 C C . ILE A 1 78 ? 2.905 -5.223 10.255 1.00 79.56 78 ILE A C 1
ATOM 662 O O . ILE A 1 78 ? 3.192 -5.575 9.113 1.00 79.56 78 ILE A O 1
ATOM 666 N N . ARG A 1 79 ? 3.497 -5.773 11.324 1.00 77.31 79 ARG A N 1
ATOM 667 C CA . ARG A 1 79 ? 4.477 -6.870 11.231 1.00 77.31 79 ARG A CA 1
ATOM 668 C C . ARG A 1 79 ? 3.870 -8.199 10.779 1.00 77.31 79 ARG A C 1
ATOM 670 O O . ARG A 1 79 ? 4.588 -9.006 10.203 1.00 77.31 79 ARG A O 1
ATOM 677 N N . GLU A 1 80 ? 2.587 -8.407 11.044 1.00 76.50 80 GLU A N 1
ATOM 678 C CA . GLU A 1 80 ? 1.836 -9.631 10.744 1.00 76.50 80 GLU A CA 1
ATOM 679 C C . GLU A 1 80 ? 1.185 -9.586 9.360 1.00 76.50 80 GLU A C 1
ATOM 681 O O . GLU A 1 80 ? 0.665 -10.597 8.900 1.00 76.50 80 GLU A O 1
ATOM 686 N N . ILE A 1 81 ? 1.238 -8.439 8.673 1.00 77.88 81 ILE A N 1
ATOM 687 C CA . ILE A 1 81 ? 0.796 -8.337 7.286 1.00 77.88 81 ILE A CA 1
ATOM 688 C C . ILE A 1 81 ? 1.687 -9.244 6.430 1.00 77.88 81 ILE A C 1
ATOM 690 O O . ILE A 1 81 ? 2.858 -8.941 6.172 1.00 77.88 81 ILE A O 1
ATOM 694 N N . LEU A 1 82 ? 1.113 -10.368 6.008 1.00 68.62 82 LEU A N 1
ATOM 695 C CA . LEU A 1 82 ? 1.685 -11.275 5.028 1.00 68.62 82 LEU A CA 1
ATOM 696 C C . LEU A 1 82 ? 1.232 -10.803 3.652 1.00 68.62 82 LEU A C 1
ATOM 698 O O . LEU A 1 82 ? 0.063 -10.941 3.304 1.00 68.62 82 LEU A O 1
ATOM 702 N N . ILE A 1 83 ? 2.152 -10.236 2.877 1.00 67.38 83 ILE A N 1
ATOM 703 C CA . ILE A 1 83 ? 1.880 -9.969 1.469 1.00 67.38 83 ILE A CA 1
ATOM 704 C C . ILE A 1 83 ? 1.892 -11.318 0.734 1.00 67.38 83 ILE A C 1
ATOM 706 O O . ILE A 1 83 ? 2.894 -12.038 0.819 1.00 67.38 83 ILE A O 1
ATOM 710 N N . PRO A 1 84 ? 0.801 -11.719 0.056 1.00 61.12 84 PRO A N 1
ATOM 711 C CA . PRO A 1 84 ? 0.748 -13.029 -0.575 1.00 61.12 84 PRO A CA 1
ATOM 712 C C . PRO A 1 84 ? 1.798 -13.155 -1.685 1.00 61.12 84 PRO A C 1
ATOM 714 O O . PRO A 1 84 ? 1.729 -12.465 -2.697 1.00 61.12 84 PRO A O 1
ATOM 717 N N . LYS A 1 85 ? 2.723 -14.118 -1.557 1.00 61.31 85 LYS A N 1
ATOM 718 C CA . LYS A 1 85 ? 3.683 -14.488 -2.625 1.00 61.31 85 LYS A CA 1
ATOM 719 C C . LYS A 1 85 ? 3.001 -14.901 -3.937 1.00 61.31 85 LYS A C 1
ATOM 721 O O . LYS A 1 85 ? 3.620 -14.951 -4.995 1.00 61.31 85 LYS A O 1
ATOM 726 N N . THR A 1 86 ? 1.717 -15.242 -3.872 1.00 58.66 86 THR A N 1
ATOM 727 C CA . THR A 1 86 ? 0.881 -15.531 -5.038 1.00 58.66 86 THR A CA 1
ATOM 728 C C . THR A 1 86 ? 0.703 -14.315 -5.945 1.00 58.66 86 THR A C 1
ATOM 730 O O . THR A 1 86 ? 0.552 -14.513 -7.148 1.00 58.66 86 THR A O 1
ATOM 733 N N . LEU A 1 87 ? 0.772 -13.089 -5.415 1.00 62.25 87 LEU A N 1
ATOM 734 C CA . LEU A 1 87 ? 0.757 -11.860 -6.213 1.00 62.25 87 LEU A CA 1
ATOM 735 C C . LEU A 1 87 ? 2.043 -11.724 -7.037 1.00 62.25 87 LEU A C 1
ATOM 737 O O . LEU A 1 87 ? 1.974 -11.559 -8.250 1.00 62.25 87 LEU A O 1
ATOM 741 N N . GLU A 1 88 ? 3.206 -11.929 -6.415 1.00 63.53 88 GLU A N 1
ATOM 742 C CA . GLU A 1 88 ? 4.504 -11.945 -7.106 1.00 63.53 88 GLU A CA 1
ATOM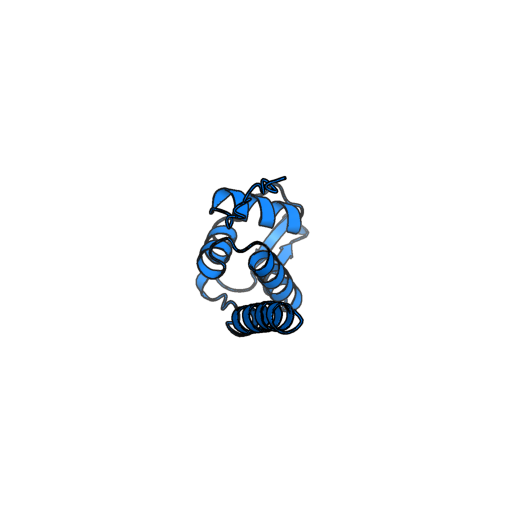 743 C C . GLU A 1 88 ? 4.512 -12.964 -8.259 1.00 63.53 88 GLU A C 1
ATOM 745 O O . GLU A 1 88 ? 4.808 -12.629 -9.405 1.00 63.53 88 GLU A O 1
ATOM 750 N N . LYS A 1 89 ? 4.034 -14.186 -8.002 1.00 65.12 89 LYS A N 1
ATOM 751 C CA . LYS A 1 89 ? 3.9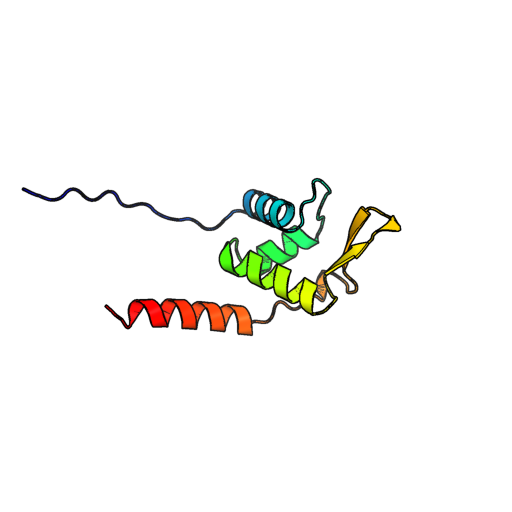28 -15.230 -9.031 1.00 65.12 89 LYS A CA 1
ATOM 752 C C . LYS A 1 89 ? 2.937 -14.879 -10.154 1.00 65.12 89 LYS A C 1
ATOM 754 O O . LYS A 1 89 ? 3.147 -15.242 -11.314 1.00 65.12 89 LYS A O 1
ATOM 759 N N . LYS A 1 90 ? 1.839 -14.184 -9.834 1.00 66.69 90 LYS A N 1
ATOM 760 C CA . LYS A 1 90 ? 0.838 -13.725 -10.813 1.00 66.69 90 LYS A CA 1
ATOM 761 C C . LYS A 1 90 ? 1.414 -12.634 -11.722 1.00 66.69 90 LYS A C 1
ATOM 763 O O . LYS A 1 90 ? 1.148 -12.647 -12.927 1.00 66.69 90 LYS A O 1
ATOM 768 N N . LEU A 1 91 ? 2.252 -11.755 -11.174 1.00 62.50 91 LEU A N 1
ATOM 769 C CA . LEU A 1 91 ? 2.998 -10.741 -11.921 1.00 62.50 91 LEU A CA 1
ATOM 770 C C . LEU A 1 91 ? 4.022 -11.368 -12.872 1.00 62.50 91 LEU A C 1
ATOM 772 O O . LEU A 1 91 ? 4.010 -11.063 -14.065 1.00 62.50 91 LEU A O 1
ATOM 776 N N . GLU A 1 92 ? 4.847 -12.295 -12.383 1.00 67.81 92 GLU A N 1
ATOM 777 C CA . GLU A 1 92 ? 5.825 -13.029 -13.202 1.00 67.81 92 GLU A CA 1
ATOM 778 C C . GLU A 1 92 ? 5.163 -13.770 -14.372 1.00 67.81 92 GLU A C 1
ATOM 780 O O . GLU A 1 92 ? 5.646 -13.741 -15.508 1.00 67.81 92 GLU A O 1
ATOM 785 N N . THR A 1 93 ? 4.017 -14.403 -14.106 1.00 67.12 93 THR A N 1
ATOM 786 C CA . THR A 1 93 ? 3.249 -15.127 -15.127 1.00 67.12 93 THR A CA 1
ATOM 787 C C . THR A 1 93 ? 2.692 -14.167 -16.177 1.00 67.12 93 THR A C 1
ATOM 789 O O . THR A 1 93 ? 2.771 -14.444 -17.375 1.00 67.12 93 THR A O 1
ATOM 792 N N . SER A 1 94 ? 2.175 -13.013 -15.743 1.00 63.03 94 SER A N 1
ATOM 793 C CA . SER A 1 94 ? 1.649 -11.985 -16.644 1.00 63.03 94 SER A CA 1
ATOM 794 C C . SER A 1 94 ? 2.749 -11.454 -17.565 1.00 63.03 94 SER A C 1
ATOM 796 O O . SER A 1 94 ? 2.574 -11.473 -18.779 1.00 63.03 94 SER A O 1
ATOM 798 N N . LEU A 1 95 ? 3.917 -11.090 -17.025 1.00 62.88 95 LEU A N 1
ATOM 799 C CA . LEU A 1 95 ? 5.073 -10.631 -17.810 1.00 62.88 95 LEU A CA 1
ATOM 800 C C . LEU A 1 95 ? 5.556 -11.685 -18.819 1.00 62.88 95 LEU A C 1
ATOM 802 O O . LEU A 1 95 ? 5.801 -11.363 -19.980 1.00 62.88 95 LEU A O 1
ATOM 806 N N . SER A 1 96 ? 5.625 -12.951 -18.406 1.00 64.44 96 SER A N 1
ATOM 807 C CA . SER A 1 96 ? 6.042 -14.056 -19.281 1.00 64.44 96 SER A CA 1
ATOM 808 C C . SER A 1 96 ? 5.075 -14.276 -20.449 1.00 64.44 96 SER A C 1
ATOM 810 O O . SER A 1 96 ? 5.505 -14.545 -21.572 1.00 64.44 96 SER A O 1
ATOM 812 N N . SER A 1 97 ? 3.768 -14.112 -20.219 1.00 58.72 97 SER A N 1
ATOM 813 C CA . SER A 1 97 ? 2.757 -14.248 -21.276 1.00 58.72 97 SER A CA 1
ATOM 814 C C . SER A 1 97 ? 2.894 -13.183 -22.374 1.00 58.72 97 SER A C 1
ATOM 816 O O . SER A 1 97 ? 2.700 -13.489 -23.551 1.00 58.72 97 SER A O 1
ATOM 818 N N . TYR A 1 98 ? 3.335 -11.969 -22.024 1.00 53.69 98 TYR A N 1
ATOM 819 C CA . TYR A 1 98 ? 3.586 -10.904 -23.001 1.00 53.69 98 TYR A CA 1
ATOM 820 C C . TYR A 1 98 ? 4.827 -11.173 -23.864 1.00 53.69 98 TYR A C 1
ATOM 822 O O . TYR A 1 98 ? 4.805 -10.882 -25.056 1.00 53.69 98 TYR A O 1
ATOM 830 N N . CYS A 1 99 ? 5.874 -11.795 -23.313 1.00 52.41 99 CYS A N 1
ATOM 831 C CA . CYS A 1 99 ? 7.074 -12.163 -24.078 1.00 52.41 99 CYS A CA 1
ATOM 832 C C . CYS A 1 99 ? 6.877 -13.384 -24.994 1.00 52.41 99 CYS A C 1
ATOM 834 O O . CYS A 1 99 ? 7.696 -13.619 -25.872 1.00 52.41 99 CYS A O 1
ATOM 836 N N . SER A 1 100 ? 5.809 -14.162 -24.797 1.00 49.12 100 SER A N 1
ATOM 837 C CA . SER A 1 100 ? 5.530 -15.387 -25.567 1.00 49.12 100 SER A CA 1
ATOM 838 C C . SER A 1 100 ? 4.755 -15.139 -26.870 1.00 49.12 100 SER A C 1
ATOM 840 O O . SER A 1 100 ? 4.485 -16.084 -27.606 1.00 49.12 100 SER A O 1
ATOM 842 N N . THR A 1 101 ? 4.333 -13.894 -27.117 1.00 45.44 101 THR A N 1
ATOM 843 C CA . THR A 1 101 ? 3.433 -13.524 -28.229 1.00 45.44 101 THR A CA 1
ATOM 844 C C . THR A 1 101 ? 4.125 -12.645 -29.286 1.00 45.44 101 THR A C 1
ATOM 846 O O . THR A 1 101 ? 3.456 -12.062 -30.138 1.00 45.44 101 THR A O 1
ATOM 849 N N . ILE A 1 102 ? 5.458 -12.554 -29.241 1.00 41.19 102 ILE A N 1
ATOM 850 C CA . ILE A 1 102 ? 6.320 -11.946 -30.271 1.00 41.19 102 ILE A CA 1
ATOM 851 C C . ILE A 1 102 ? 7.138 -13.070 -30.904 1.00 41.19 102 ILE A C 1
ATOM 853 O O . ILE A 1 102 ? 7.225 -13.095 -32.150 1.00 41.19 102 ILE A O 1
#

Radius of gyration: 16.87 Å; Cα contacts (8 Å, |Δi|>4): 82; chains: 1; bounding box: 35×29×56 Å

Foldseek 3Di:
DDDDDDDDDDDADDLVVQQVLLCVVVVHPDDPPCLSVLLCVVCVRHSVSSVVQVVVCVVVQQWDQDPVVRDIDGPDDSVPDDRDCVSVVVVVVVVVVVVVPD